Protein AF-R7MVC6-F1 (afdb_monomer_lite)

Organism: NCBI:txid1263087

Radius of gyration: 29.01 Å; chains: 1; bounding box: 68×26×77 Å

Foldseek 3Di:
DDAKDKDKDKDWDWDWDADPVRDIDIDTDIDIDIDIDHDDDWDKDKDKDKDWDADPPPRHTPDIDIDIDIDTNDPDVVVVVVVVVVVCVVCVVVVVVD

Structure (mmCIF, N/CA/C/O backbone):
data_AF-R7MVC6-F1
#
_entry.id   AF-R7MVC6-F1
#
loop_
_atom_site.group_PDB
_atom_site.id
_atom_site.type_symbol
_atom_site.label_atom_id
_atom_site.label_alt_id
_atom_site.label_comp_id
_atom_site.label_asym_id
_atom_site.label_entity_id
_atom_site.label_seq_id
_atom_site.pdbx_PDB_ins_code
_atom_site.Cartn_x
_atom_site.Cartn_y
_atom_site.Cartn_z
_atom_site.occupancy
_atom_site.B_iso_or_equiv
_atom_site.auth_seq_id
_atom_site.auth_comp_id
_atom_site.auth_asym_id
_atom_site.auth_atom_id
_atom_site.pdbx_PDB_model_num
ATOM 1 N N . MET A 1 1 ? -3.267 -5.950 -12.244 1.00 82.06 1 MET A N 1
ATOM 2 C CA . MET A 1 1 ? -2.663 -6.561 -13.433 1.00 82.06 1 MET A CA 1
ATOM 3 C C . MET A 1 1 ? -2.159 -5.460 -14.344 1.00 82.06 1 MET A C 1
ATOM 5 O O . MET A 1 1 ? -2.931 -4.562 -14.674 1.00 82.06 1 MET A O 1
ATOM 9 N N . VAL A 1 2 ? -0.873 -5.491 -14.670 1.00 85.69 2 VAL A N 1
ATOM 10 C CA . VAL A 1 2 ? -0.284 -4.677 -15.737 1.00 85.69 2 VAL A CA 1
ATOM 11 C C . VAL A 1 2 ? -0.132 -5.602 -16.943 1.00 85.69 2 VAL A C 1
ATOM 13 O O . VAL A 1 2 ? 0.512 -6.643 -16.791 1.00 85.69 2 VAL A O 1
ATOM 16 N N . PRO A 1 3 ? -0.761 -5.285 -18.091 1.00 91.25 3 PRO A N 1
ATOM 17 C CA . PRO A 1 3 ? -0.679 -6.136 -19.265 1.00 91.25 3 PRO A CA 1
ATOM 18 C C . PRO A 1 3 ? 0.730 -6.111 -19.867 1.00 91.25 3 PRO A C 1
ATOM 20 O O . PRO A 1 3 ? 1.467 -5.131 -19.711 1.00 91.25 3 PRO A O 1
ATOM 23 N N . ALA A 1 4 ? 1.078 -7.164 -20.596 1.00 93.88 4 ALA A N 1
ATOM 24 C CA . ALA A 1 4 ? 2.308 -7.264 -21.350 1.00 93.88 4 ALA A CA 1
ATOM 25 C C . ALA A 1 4 ? 2.401 -6.098 -22.336 1.00 93.88 4 ALA A C 1
ATOM 27 O O . ALA A 1 4 ? 1.447 -5.779 -23.053 1.00 93.88 4 ALA A O 1
ATOM 28 N N . HIS A 1 5 ? 3.551 -5.438 -22.353 1.00 93.81 5 HIS A N 1
ATOM 29 C CA . HIS A 1 5 ? 3.786 -4.273 -23.194 1.00 93.81 5 HIS A CA 1
ATOM 30 C C . HIS A 1 5 ? 5.269 -4.142 -23.536 1.00 93.81 5 HIS A C 1
ATOM 32 O O . HIS A 1 5 ? 6.125 -4.867 -23.031 1.00 93.81 5 HIS A O 1
ATOM 38 N N . THR A 1 6 ? 5.569 -3.219 -24.442 1.00 96.31 6 THR A N 1
ATOM 39 C CA . THR A 1 6 ? 6.939 -2.887 -24.824 1.00 96.31 6 THR A CA 1
ATOM 40 C C . THR A 1 6 ? 7.306 -1.536 -24.235 1.00 96.31 6 THR A C 1
ATOM 42 O O . THR A 1 6 ? 6.639 -0.539 -24.511 1.00 96.31 6 THR A O 1
ATOM 45 N N . GLU A 1 7 ? 8.379 -1.500 -23.452 1.00 95.00 7 GLU A N 1
ATOM 46 C CA . GLU A 1 7 ? 9.002 -0.263 -22.994 1.00 95.00 7 GLU A CA 1
ATOM 47 C C . GLU A 1 7 ? 10.165 0.102 -23.920 1.00 95.00 7 GLU A C 1
ATOM 49 O O . GLU A 1 7 ? 10.928 -0.758 -24.356 1.00 95.00 7 GLU A O 1
ATOM 54 N N . TRP A 1 8 ? 10.318 1.388 -24.228 1.00 95.38 8 TRP A N 1
ATOM 55 C CA . TRP A 1 8 ? 11.468 1.878 -24.985 1.00 95.38 8 TRP A CA 1
ATOM 56 C C . TRP A 1 8 ? 12.554 2.326 -24.016 1.00 95.38 8 TRP A C 1
ATOM 58 O O . TRP A 1 8 ? 12.348 3.271 -23.253 1.00 95.38 8 TRP A O 1
ATOM 68 N N . LYS A 1 9 ? 13.715 1.669 -24.062 1.00 93.94 9 LYS A N 1
ATOM 69 C CA . LYS A 1 9 ? 14.892 2.068 -23.286 1.00 93.94 9 LYS A CA 1
ATOM 70 C C . LYS A 1 9 ? 15.974 2.625 -24.192 1.00 93.94 9 LYS A C 1
ATOM 72 O O . LYS A 1 9 ? 16.067 2.286 -25.372 1.00 93.94 9 LYS A O 1
ATOM 77 N N . SER A 1 10 ? 16.809 3.473 -23.608 1.00 95.12 10 SER A N 1
ATOM 78 C CA . SER A 1 10 ? 17.962 4.059 -24.279 1.00 95.12 10 SER A CA 1
ATOM 79 C C . SER A 1 10 ? 19.241 3.592 -23.599 1.00 95.12 10 SER A C 1
ATOM 81 O O . SER A 1 10 ? 19.319 3.551 -22.370 1.00 95.12 10 SER A O 1
ATOM 83 N N . ARG A 1 11 ? 20.266 3.269 -24.386 1.00 93.44 11 ARG A N 1
ATOM 84 C CA . ARG A 1 11 ? 21.636 3.074 -23.891 1.00 93.44 11 ARG A CA 1
ATOM 85 C C . ARG A 1 11 ? 22.607 3.942 -24.676 1.00 93.44 11 ARG A C 1
ATOM 87 O O . ARG A 1 11 ? 22.375 4.229 -25.849 1.00 93.44 11 ARG A O 1
ATOM 94 N N . GLN A 1 12 ? 23.696 4.334 -24.026 1.00 95.88 12 GLN A N 1
ATOM 95 C CA . GLN A 1 12 ? 24.830 4.942 -24.711 1.00 95.88 12 GLN A CA 1
ATOM 96 C C . GLN A 1 12 ? 25.768 3.830 -25.168 1.00 95.88 12 GLN A C 1
ATOM 98 O O . GLN A 1 12 ? 26.156 2.981 -24.366 1.00 95.88 12 GLN A O 1
ATOM 103 N N . VAL A 1 13 ? 26.111 3.833 -26.450 1.00 93.31 13 VAL A N 1
ATOM 104 C CA . VAL A 1 13 ? 27.125 2.952 -27.027 1.00 93.31 13 VAL A CA 1
ATOM 105 C C . VAL A 1 13 ? 28.306 3.815 -27.426 1.00 93.31 13 VAL A C 1
ATOM 107 O O . VAL A 1 13 ? 28.144 4.798 -28.147 1.00 93.31 13 VAL A O 1
ATOM 110 N N . GLU A 1 14 ? 29.480 3.468 -26.912 1.00 94.44 14 GLU A N 1
ATOM 111 C CA . GLU A 1 14 ? 30.727 4.096 -27.324 1.00 94.44 14 GLU A CA 1
ATOM 112 C C . GLU A 1 14 ? 31.145 3.529 -28.681 1.00 94.44 14 GLU A C 1
ATOM 114 O O . GLU A 1 14 ? 31.315 2.318 -28.843 1.00 94.44 14 GLU A O 1
ATOM 119 N N . GLU A 1 15 ? 31.303 4.410 -29.660 1.00 93.75 15 GLU A N 1
ATOM 120 C CA . GLU A 1 15 ? 31.834 4.082 -30.973 1.00 93.75 15 GLU A CA 1
ATOM 121 C C . GLU A 1 15 ? 33.178 4.774 -31.172 1.00 93.75 15 GLU A C 1
ATOM 123 O O . GLU A 1 15 ? 33.397 5.909 -30.745 1.00 93.75 15 GLU A O 1
ATOM 128 N N . ASN A 1 16 ? 34.084 4.063 -31.837 1.00 94.44 16 ASN A N 1
ATOM 129 C CA . ASN A 1 16 ? 35.445 4.503 -32.081 1.00 94.44 16 ASN A CA 1
ATOM 130 C C . ASN A 1 16 ? 35.726 4.487 -33.583 1.00 94.44 16 ASN A C 1
ATOM 132 O O . ASN A 1 16 ? 35.435 3.495 -34.253 1.00 94.44 16 ASN A O 1
ATOM 136 N N . TYR A 1 17 ? 36.333 5.550 -34.105 1.00 91.44 17 TYR A N 1
ATOM 137 C CA . TYR A 1 17 ? 36.866 5.567 -35.466 1.00 91.44 17 TYR A CA 1
ATOM 138 C C . TYR A 1 17 ? 38.286 6.132 -35.491 1.00 91.44 17 TYR A C 1
ATOM 140 O O . TYR A 1 17 ? 38.671 6.931 -34.638 1.00 91.44 17 TYR A O 1
ATOM 148 N N . VAL A 1 18 ? 39.072 5.691 -36.471 1.00 92.31 18 VAL A N 1
ATOM 149 C CA . VAL A 1 18 ? 40.431 6.187 -36.709 1.00 92.31 18 VAL A CA 1
ATOM 150 C C . VAL A 1 18 ? 40.388 7.103 -37.925 1.00 92.31 18 VAL A C 1
ATOM 152 O O . VAL A 1 18 ? 39.837 6.727 -38.962 1.00 92.31 18 VAL A O 1
ATOM 155 N N . ASP A 1 19 ? 40.913 8.317 -37.791 1.00 91.50 19 ASP A N 1
ATOM 156 C CA . ASP A 1 19 ? 40.993 9.258 -38.906 1.00 91.50 19 ASP A CA 1
ATOM 157 C C . ASP A 1 19 ? 42.152 8.928 -39.867 1.00 91.50 19 ASP A C 1
ATOM 159 O O . ASP A 1 19 ? 42.909 7.972 -39.687 1.00 91.50 19 ASP A O 1
ATOM 163 N N . LYS A 1 20 ? 42.284 9.719 -40.935 1.00 90.44 20 LYS A N 1
ATOM 164 C CA . LYS A 1 20 ? 43.316 9.515 -41.966 1.00 90.44 20 LYS A CA 1
ATOM 165 C C . LYS A 1 20 ? 44.742 9.724 -41.443 1.00 90.44 20 LYS A C 1
ATOM 167 O O . LYS A 1 20 ? 45.675 9.228 -42.067 1.00 90.44 20 LYS A O 1
ATOM 172 N N . ASP A 1 21 ? 44.886 10.416 -40.316 1.00 93.69 21 ASP A N 1
ATOM 173 C CA . ASP A 1 21 ? 46.157 10.711 -39.659 1.00 93.69 21 ASP A CA 1
ATOM 174 C C . ASP A 1 21 ? 46.489 9.675 -38.564 1.00 93.69 21 ASP A C 1
ATOM 176 O O . ASP A 1 21 ? 47.495 9.795 -37.864 1.00 93.69 21 ASP A O 1
ATOM 180 N N . GLY A 1 22 ? 45.662 8.631 -38.417 1.00 91.12 22 GLY A N 1
ATOM 181 C CA . GLY A 1 22 ? 45.862 7.547 -37.456 1.00 91.12 22 GLY A CA 1
ATOM 182 C C . GLY A 1 22 ? 45.402 7.871 -36.033 1.00 91.12 22 GLY A C 1
ATOM 183 O O . GLY A 1 22 ? 45.689 7.102 -35.113 1.00 91.12 22 GLY A O 1
ATOM 184 N N . LYS A 1 23 ? 44.690 8.982 -35.814 1.00 93.75 23 LYS A N 1
ATOM 185 C CA . LYS A 1 23 ? 44.197 9.376 -34.492 1.00 93.75 23 LYS A CA 1
ATOM 186 C C . LYS A 1 23 ? 42.846 8.721 -34.200 1.00 93.75 23 LYS A C 1
ATOM 188 O O . LYS A 1 23 ? 41.931 8.748 -35.021 1.00 93.75 23 LYS A O 1
ATOM 193 N N . LEU A 1 24 ? 42.729 8.147 -33.001 1.00 93.38 24 LEU A N 1
ATOM 194 C CA . LEU A 1 24 ? 41.489 7.570 -32.488 1.00 93.38 24 LEU A CA 1
ATOM 195 C C . LEU A 1 24 ? 40.548 8.676 -32.001 1.00 93.38 24 LEU A C 1
ATOM 197 O O . LEU A 1 24 ? 40.951 9.547 -31.226 1.00 93.38 24 LEU A O 1
ATOM 201 N N . HIS A 1 25 ? 39.289 8.597 -32.411 1.00 93.06 25 HIS A N 1
ATOM 202 C CA . HIS A 1 25 ? 38.208 9.443 -31.923 1.00 93.06 25 HIS A CA 1
ATOM 203 C C . HIS A 1 25 ? 37.085 8.567 -31.383 1.00 93.06 25 HIS A C 1
ATOM 205 O O . HIS A 1 25 ? 36.647 7.632 -32.055 1.00 93.06 25 HIS A O 1
ATOM 211 N N . SER A 1 26 ? 36.612 8.910 -30.189 1.00 92.81 26 SER A N 1
ATOM 212 C CA . SER A 1 26 ? 35.529 8.219 -29.493 1.00 92.81 26 SER A CA 1
ATOM 213 C C . SER A 1 26 ? 34.328 9.148 -29.382 1.00 92.81 26 SER A C 1
ATOM 215 O O . SER A 1 26 ? 34.474 10.323 -29.034 1.00 92.81 26 SER A O 1
ATOM 217 N N . PHE A 1 27 ? 33.134 8.640 -29.667 1.00 91.81 27 PHE A N 1
ATOM 218 C CA . PHE A 1 27 ? 31.885 9.357 -29.428 1.00 91.81 27 PHE A CA 1
ATOM 219 C C . PHE A 1 27 ? 30.813 8.400 -28.911 1.00 91.81 27 PHE A C 1
ATOM 221 O O . PHE A 1 27 ? 30.875 7.192 -29.125 1.00 91.81 27 PHE A O 1
ATOM 228 N N . TYR A 1 28 ? 29.814 8.950 -28.226 1.00 94.38 28 TYR A N 1
ATOM 229 C CA . TYR A 1 28 ? 28.683 8.177 -27.729 1.00 94.38 28 TYR A CA 1
ATOM 230 C C . TYR A 1 28 ? 27.492 8.340 -28.667 1.00 94.38 28 TYR A C 1
ATOM 232 O O . TYR A 1 28 ? 27.059 9.461 -28.944 1.00 94.38 28 TYR A O 1
ATOM 240 N N . ARG A 1 29 ? 26.941 7.218 -29.133 1.00 94.38 29 ARG A N 1
ATOM 241 C CA . ARG A 1 29 ? 25.648 7.173 -29.814 1.00 94.38 29 ARG A CA 1
ATOM 242 C C . ARG A 1 29 ? 24.580 6.702 -28.837 1.00 94.38 29 ARG A C 1
ATOM 244 O O . ARG A 1 29 ? 24.739 5.684 -28.168 1.00 94.38 29 ARG A O 1
ATOM 251 N N . THR A 1 30 ? 23.452 7.406 -28.811 1.00 95.19 30 THR A N 1
ATOM 252 C CA . THR A 1 30 ? 22.251 6.923 -28.124 1.00 95.19 30 THR A CA 1
ATOM 253 C C . THR A 1 30 ? 21.532 5.911 -29.010 1.00 95.19 30 THR A C 1
ATOM 255 O O . THR A 1 30 ? 21.097 6.244 -30.111 1.00 95.19 30 THR A O 1
ATOM 258 N N . GLU A 1 31 ? 21.387 4.682 -28.529 1.00 94.88 31 GLU A N 1
ATOM 259 C CA . GLU A 1 31 ? 20.570 3.647 -29.160 1.00 94.88 31 GLU A CA 1
ATOM 260 C C . GLU A 1 31 ? 19.277 3.456 -28.376 1.00 94.88 31 GLU A C 1
ATOM 262 O O . GLU A 1 31 ? 19.318 3.240 -27.163 1.00 94.88 31 GLU A O 1
ATOM 267 N N . ASN A 1 32 ? 18.143 3.486 -29.077 1.00 95.50 32 ASN A N 1
ATOM 268 C CA . ASN A 1 32 ? 16.840 3.139 -28.518 1.00 95.50 32 ASN A CA 1
ATOM 269 C C . ASN A 1 32 ? 16.493 1.708 -28.915 1.00 95.50 32 ASN A C 1
ATOM 271 O O . ASN A 1 32 ? 16.547 1.369 -30.097 1.00 95.50 32 ASN A O 1
ATOM 275 N N . TYR A 1 33 ? 16.117 0.885 -27.946 1.00 93.12 33 TYR A N 1
ATOM 276 C CA . TYR A 1 33 ? 15.722 -0.496 -28.186 1.00 93.12 33 TYR A CA 1
ATOM 277 C C . TYR A 1 33 ? 14.436 -0.830 -27.421 1.00 93.12 33 TYR A C 1
ATOM 279 O O . TYR A 1 33 ? 14.216 -0.311 -26.321 1.00 93.12 33 TYR A O 1
ATOM 287 N N . PRO A 1 34 ? 13.565 -1.669 -28.007 1.00 95.94 34 PRO A N 1
ATOM 288 C CA . PRO A 1 34 ? 12.382 -2.157 -27.323 1.00 95.94 34 PRO A CA 1
ATOM 289 C C . PRO A 1 34 ? 12.770 -3.227 -26.298 1.00 95.94 34 PRO A C 1
ATOM 291 O O . PRO A 1 34 ? 13.524 -4.151 -26.605 1.00 95.94 34 PRO A O 1
ATOM 294 N N . GLU A 1 35 ? 12.214 -3.135 -25.098 1.00 96.25 35 GLU A N 1
ATOM 295 C CA . GLU A 1 35 ? 12.285 -4.165 -24.067 1.00 96.25 35 GLU A CA 1
ATOM 296 C C . GLU A 1 35 ? 10.881 -4.702 -23.794 1.00 96.25 35 GLU A C 1
ATOM 298 O O . GLU A 1 35 ? 9.933 -3.947 -23.574 1.00 96.25 35 GLU A O 1
ATOM 303 N N . TYR A 1 36 ? 10.737 -6.024 -23.854 1.00 95.06 36 TYR A N 1
ATOM 304 C CA . TYR A 1 36 ? 9.469 -6.685 -23.575 1.00 95.06 36 TYR A CA 1
ATOM 305 C C . TYR A 1 36 ? 9.263 -6.823 -22.066 1.00 95.06 36 TYR A C 1
ATOM 307 O O . TYR A 1 36 ? 10.072 -7.451 -21.382 1.00 95.06 36 TYR A O 1
ATOM 315 N N . VAL A 1 37 ? 8.150 -6.288 -21.569 1.00 93.94 37 VAL A N 1
ATOM 316 C CA . VAL A 1 37 ? 7.706 -6.442 -20.185 1.00 93.94 37 VAL A CA 1
ATOM 317 C C . VAL A 1 37 ? 6.547 -7.443 -20.167 1.00 93.94 37 VAL A C 1
ATOM 319 O O . VAL A 1 37 ? 5.509 -7.166 -20.772 1.00 93.94 37 VAL A O 1
ATOM 322 N N . PRO A 1 38 ? 6.694 -8.610 -19.511 1.00 93.69 38 PRO A N 1
ATOM 323 C CA . PRO A 1 38 ? 5.621 -9.594 -19.426 1.00 93.69 38 PRO A CA 1
ATOM 324 C C . PRO A 1 38 ? 4.470 -9.114 -18.531 1.00 93.69 38 PRO A C 1
ATOM 326 O O . PRO A 1 38 ? 4.635 -8.225 -17.686 1.00 93.69 38 PRO A O 1
ATOM 329 N N . ASP A 1 39 ? 3.311 -9.760 -18.692 1.00 94.56 39 ASP A N 1
ATOM 330 C CA . ASP A 1 39 ? 2.184 -9.621 -17.770 1.00 94.56 39 ASP A CA 1
ATOM 331 C C . ASP A 1 39 ? 2.653 -9.855 -16.334 1.00 94.56 39 ASP A C 1
ATOM 333 O O . ASP A 1 39 ? 3.321 -10.850 -16.035 1.00 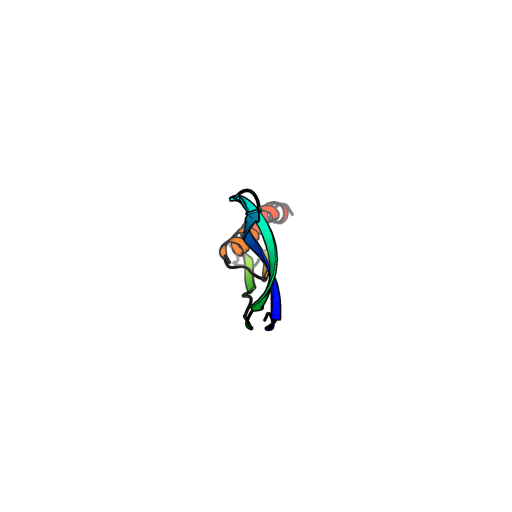94.56 39 ASP A O 1
ATOM 337 N N . HIS A 1 40 ? 2.284 -8.951 -15.432 1.00 87.94 40 HIS A N 1
ATOM 338 C CA . HIS A 1 40 ? 2.565 -9.133 -14.017 1.00 87.94 40 HIS A CA 1
ATOM 339 C C . HIS A 1 40 ? 1.491 -8.513 -13.131 1.00 87.94 40 HIS A C 1
ATOM 341 O O . HIS A 1 40 ? 0.783 -7.557 -13.481 1.00 87.94 40 HIS A O 1
ATOM 347 N N . ASP A 1 41 ? 1.391 -9.068 -11.931 1.00 86.56 41 ASP A N 1
ATOM 348 C CA . ASP A 1 41 ? 0.534 -8.530 -10.896 1.00 86.56 41 ASP A CA 1
ATOM 349 C C . ASP A 1 41 ? 1.253 -7.456 -10.096 1.00 86.56 41 ASP A C 1
ATOM 351 O O . ASP A 1 41 ? 2.383 -7.615 -9.639 1.00 86.56 41 ASP A O 1
ATOM 355 N N . VAL A 1 42 ? 0.545 -6.348 -9.903 1.00 82.75 42 VAL A N 1
ATOM 356 C CA . VAL A 1 42 ? 0.958 -5.290 -8.992 1.00 82.75 42 VAL A CA 1
ATOM 357 C C . VAL A 1 42 ? 0.199 -5.520 -7.691 1.00 82.75 42 VAL A C 1
ATOM 359 O O . VAL A 1 42 ? -1.027 -5.341 -7.678 1.00 82.75 42 VAL A O 1
ATOM 362 N N . PRO A 1 43 ? 0.877 -5.937 -6.607 1.00 78.62 43 PRO A N 1
ATOM 363 C CA . PRO A 1 43 ? 0.211 -6.164 -5.339 1.00 78.62 43 PRO A CA 1
ATOM 364 C C . PRO A 1 43 ? -0.370 -4.849 -4.817 1.00 78.62 43 PRO A C 1
ATOM 366 O O . PRO A 1 43 ? 0.212 -3.767 -4.960 1.00 78.62 43 PRO A O 1
ATOM 369 N N . TYR A 1 44 ? -1.537 -4.945 -4.191 1.00 82.00 44 TYR A N 1
ATOM 370 C CA . TYR A 1 44 ? -2.085 -3.869 -3.381 1.00 82.00 44 TYR A CA 1
ATOM 371 C C . TYR A 1 44 ? -2.269 -4.372 -1.958 1.00 82.00 44 TYR A C 1
ATOM 373 O O . TYR A 1 44 ? -2.517 -5.553 -1.719 1.00 82.00 44 TYR A O 1
ATOM 381 N N . VAL A 1 45 ? -2.165 -3.448 -1.014 1.00 85.25 45 VAL A N 1
ATOM 382 C CA . VAL A 1 45 ? -2.401 -3.719 0.399 1.00 85.25 45 VAL A CA 1
ATOM 383 C C . VAL A 1 45 ? -3.648 -2.964 0.825 1.00 85.25 45 VAL A C 1
ATOM 385 O O . VAL A 1 45 ? -3.793 -1.772 0.535 1.00 85.25 45 VAL A O 1
ATOM 388 N N . THR A 1 46 ? -4.525 -3.649 1.552 1.00 89.31 46 THR A N 1
ATOM 389 C CA . THR A 1 46 ? -5.623 -3.034 2.296 1.00 89.31 46 THR A CA 1
ATOM 390 C C . THR A 1 46 ? -5.460 -3.369 3.771 1.00 89.31 46 THR A C 1
ATOM 392 O O . THR 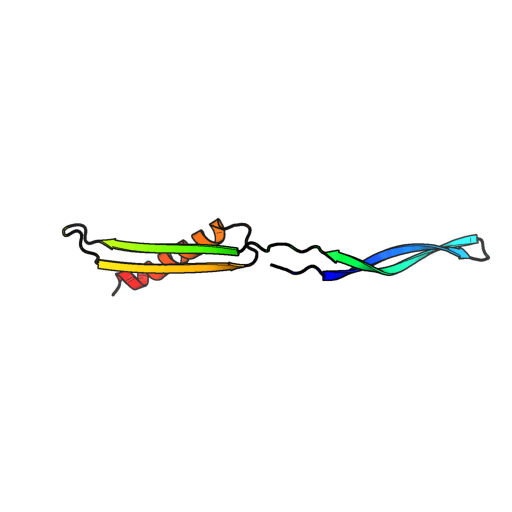A 1 46 ? -5.349 -4.537 4.129 1.00 89.31 46 THR A O 1
ATOM 395 N N . VAL A 1 47 ? -5.445 -2.343 4.621 1.00 89.12 47 VAL A N 1
ATOM 396 C CA . VAL A 1 47 ? -5.450 -2.486 6.081 1.00 89.12 47 VAL A CA 1
ATOM 397 C C . VAL A 1 47 ? -6.665 -1.741 6.610 1.00 89.12 47 VAL A C 1
ATOM 399 O O . VAL A 1 47 ? -6.825 -0.553 6.331 1.00 89.12 47 VAL A O 1
ATOM 402 N N . GLY A 1 48 ? -7.516 -2.447 7.347 1.00 90.94 48 GLY A N 1
ATOM 403 C CA . GLY A 1 48 ? -8.636 -1.876 8.086 1.00 90.94 48 GLY A CA 1
ATOM 404 C C . GLY A 1 48 ? -8.433 -2.093 9.577 1.00 90.94 48 GLY A C 1
ATOM 405 O O . GLY A 1 48 ? -8.041 -3.185 9.987 1.00 90.94 48 GLY A O 1
ATOM 406 N N . VAL A 1 49 ? -8.672 -1.056 10.378 1.00 91.25 49 VAL A N 1
ATOM 407 C CA . VAL A 1 49 ? -8.628 -1.135 11.842 1.00 91.25 49 VAL A CA 1
ATOM 408 C C . VAL A 1 49 ? -9.892 -0.507 12.410 1.00 91.25 49 VAL A C 1
ATOM 410 O O . VAL A 1 49 ? -10.290 0.582 11.995 1.00 91.25 49 VAL A O 1
ATOM 413 N N . GLN A 1 50 ? -10.483 -1.187 13.390 1.00 92.38 50 GLN A N 1
ATOM 414 C CA . GLN A 1 50 ? -11.585 -0.679 14.192 1.00 92.38 50 GLN A CA 1
ATOM 415 C C . GLN A 1 50 ? -11.118 -0.501 15.639 1.00 92.38 50 GLN A C 1
ATOM 417 O O . GLN A 1 50 ? -10.579 -1.423 16.249 1.00 92.38 50 GLN A O 1
ATOM 422 N N . PHE A 1 51 ? -11.356 0.682 16.189 1.00 89.56 51 PHE A N 1
ATOM 423 C CA . PHE A 1 51 ? -11.148 1.012 17.590 1.00 89.56 51 PHE A CA 1
ATOM 424 C C . PHE A 1 51 ? -12.498 1.136 18.280 1.00 89.56 51 PHE A C 1
ATOM 426 O O . PHE A 1 51 ? -13.423 1.749 17.747 1.00 89.56 51 PHE A O 1
ATOM 433 N N . GLN A 1 52 ? -12.613 0.562 19.470 1.00 92.00 52 GLN A N 1
ATOM 434 C CA . GLN A 1 52 ? -13.833 0.584 20.266 1.00 92.00 52 GLN A CA 1
ATOM 435 C C . GLN A 1 52 ? -13.486 0.969 21.700 1.00 92.00 52 GLN A C 1
ATOM 437 O O . GLN A 1 52 ? -12.535 0.444 22.278 1.00 92.00 52 GLN A O 1
ATOM 442 N N . TRP A 1 53 ? -14.269 1.882 22.267 1.00 88.25 53 TRP A N 1
ATOM 443 C CA . TRP A 1 53 ? -14.161 2.287 23.663 1.00 88.25 53 TRP A CA 1
ATOM 444 C C . TRP A 1 53 ? -15.357 1.753 24.421 1.00 88.25 53 TRP A C 1
ATOM 446 O O . TRP A 1 53 ? -16.498 1.964 24.012 1.00 88.25 53 TRP A O 1
ATOM 456 N N . PHE A 1 54 ? -15.095 1.102 25.545 1.00 93.81 54 PHE A N 1
ATOM 457 C CA . PHE A 1 54 ? -16.125 0.538 26.399 1.00 93.81 54 PHE A CA 1
ATOM 458 C C . PHE A 1 54 ? -16.085 1.198 27.771 1.00 93.81 54 PHE A C 1
ATOM 460 O O . PHE A 1 54 ? -15.012 1.453 28.320 1.00 93.81 54 PHE A O 1
ATOM 467 N N . ASP A 1 55 ? -17.260 1.455 28.335 1.00 91.88 55 ASP A N 1
ATOM 468 C CA . ASP A 1 55 ? -17.398 1.862 29.725 1.00 91.88 55 ASP A CA 1
ATOM 469 C C . ASP A 1 55 ? -16.970 0.692 30.615 1.00 91.88 55 ASP A C 1
ATOM 471 O O . ASP A 1 55 ? -17.496 -0.417 30.511 1.00 91.88 55 ASP A O 1
ATOM 475 N N . THR A 1 56 ? -16.005 0.926 31.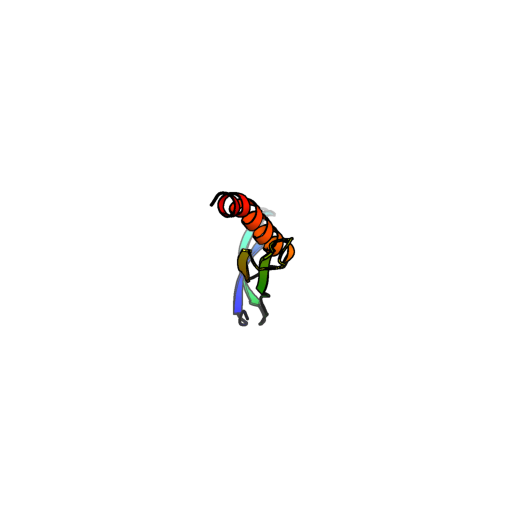499 1.00 93.62 56 THR A N 1
ATOM 476 C CA . THR A 1 56 ? -15.378 -0.147 32.282 1.00 93.62 56 THR A CA 1
ATOM 477 C C . THR A 1 56 ? -16.288 -0.731 33.360 1.00 93.62 56 THR A C 1
ATOM 479 O O . THR A 1 56 ? -16.035 -1.839 33.825 1.00 93.62 56 THR A O 1
ATOM 482 N N . LYS A 1 57 ? -17.345 -0.017 33.768 1.00 94.25 57 LYS A N 1
ATOM 483 C CA . LYS A 1 57 ? -18.275 -0.460 34.818 1.00 94.25 57 LYS A CA 1
ATOM 484 C C . LYS A 1 57 ? -19.439 -1.264 34.253 1.00 94.25 57 LYS A C 1
ATOM 486 O O . LYS A 1 57 ? -19.913 -2.197 34.891 1.00 94.25 57 LYS A O 1
ATOM 491 N N . THR A 1 58 ? -19.922 -0.872 33.082 1.00 94.62 58 THR A N 1
ATOM 492 C CA . THR A 1 58 ? -21.139 -1.403 32.458 1.00 94.62 58 THR A CA 1
ATOM 493 C C . THR A 1 58 ? -20.852 -2.277 31.242 1.00 94.62 58 THR A C 1
ATOM 495 O O . THR A 1 58 ? -21.752 -2.976 30.784 1.00 94.62 58 THR A O 1
ATOM 498 N N . GLY A 1 59 ? -19.630 -2.233 30.700 1.00 94.06 59 GLY A N 1
ATOM 499 C CA . GLY A 1 59 ? -19.239 -2.943 29.481 1.00 94.06 59 GLY A CA 1
ATOM 500 C C . GLY A 1 59 ? -19.902 -2.408 28.209 1.00 94.06 59 GLY A C 1
ATOM 501 O O . GLY A 1 59 ? -19.812 -3.040 27.160 1.00 94.06 59 GLY A O 1
ATOM 502 N N . LYS A 1 60 ? -20.601 -1.269 28.278 1.00 94.88 60 LYS A N 1
ATOM 503 C CA . LYS A 1 60 ? -21.306 -0.692 27.128 1.00 94.88 60 LYS A CA 1
ATOM 504 C C . LYS A 1 60 ? -20.336 0.022 26.194 1.00 94.88 60 LYS A C 1
ATOM 506 O O . LYS A 1 60 ? -19.411 0.682 26.656 1.00 94.88 60 LYS A O 1
ATOM 511 N N . LEU A 1 61 ? -20.579 -0.073 24.888 1.00 92.00 61 LEU A N 1
ATOM 512 C CA . LEU A 1 61 ? -19.846 0.697 23.885 1.00 92.00 61 LEU A CA 1
ATOM 513 C C . LEU A 1 61 ? -20.130 2.193 24.082 1.00 92.00 61 LEU A C 1
ATOM 515 O O . LEU A 1 61 ? -21.282 2.619 24.056 1.00 92.00 61 LEU A O 1
ATOM 519 N N . VAL A 1 62 ? -19.071 2.969 24.279 1.00 90.50 62 VAL A N 1
ATOM 520 C CA . VAL A 1 62 ? -19.107 4.425 24.473 1.00 90.50 62 VAL A CA 1
ATOM 521 C C . VAL A 1 62 ? -18.827 5.139 23.158 1.00 90.50 62 VAL A C 1
ATOM 523 O O . VAL A 1 62 ? -19.479 6.126 22.835 1.00 90.50 62 VAL A O 1
ATOM 526 N N . ALA A 1 63 ? -17.881 4.621 22.377 1.00 86.19 63 ALA A N 1
ATOM 527 C CA . ALA A 1 63 ? -17.513 5.173 21.082 1.00 86.19 63 ALA A CA 1
ATOM 528 C C . ALA A 1 63 ? -16.885 4.095 20.195 1.00 86.19 63 ALA A C 1
ATOM 530 O O . ALA A 1 63 ? -16.403 3.068 20.681 1.00 86.19 63 ALA A O 1
ATOM 531 N N . SER A 1 64 ? -16.839 4.349 18.890 1.00 88.56 64 SER A N 1
ATOM 532 C CA . SER A 1 64 ? -16.065 3.543 17.948 1.00 88.56 64 SER A CA 1
ATOM 533 C C . SER A 1 64 ? -15.483 4.413 16.838 1.00 88.56 64 SER A C 1
ATOM 535 O O . SER A 1 64 ? -16.013 5.482 16.536 1.00 88.56 64 SER A O 1
ATOM 537 N N . SER A 1 65 ? -14.374 3.970 16.255 1.00 86.06 65 SER A N 1
ATOM 538 C CA . SER A 1 65 ? -13.706 4.615 15.128 1.00 86.06 65 SER A CA 1
ATOM 539 C C . SER A 1 65 ? -13.195 3.549 14.169 1.00 86.06 65 SER A C 1
ATOM 541 O O . SER A 1 65 ? -12.723 2.501 14.602 1.00 86.06 65 SER A O 1
ATOM 543 N N . GLU A 1 66 ? -13.285 3.812 12.872 1.00 90.00 66 GLU A N 1
ATOM 544 C CA . GLU A 1 66 ? -12.821 2.911 11.822 1.00 90.00 66 GLU A CA 1
ATOM 545 C C . GLU A 1 66 ? -11.958 3.694 10.826 1.00 90.00 66 GLU A C 1
ATOM 547 O O . GLU A 1 66 ? -12.311 4.805 10.424 1.00 90.00 66 GLU A O 1
ATOM 552 N N . ASP A 1 67 ? -10.815 3.129 10.432 1.00 88.81 67 ASP A N 1
ATOM 553 C CA . ASP A 1 67 ? -9.987 3.648 9.337 1.00 88.81 67 ASP A CA 1
ATOM 554 C C . ASP A 1 67 ? -9.565 2.470 8.453 1.00 88.81 67 ASP A C 1
ATOM 556 O O . ASP A 1 67 ? -8.941 1.505 8.907 1.00 88.81 67 ASP A O 1
ATOM 560 N N . VAL A 1 68 ? -9.927 2.561 7.174 1.00 90.56 68 VAL A N 1
ATOM 561 C CA . VAL A 1 68 ? -9.573 1.590 6.143 1.00 90.56 68 VAL A CA 1
ATOM 562 C C . VAL A 1 68 ? -8.746 2.296 5.090 1.00 90.56 68 VAL A C 1
ATOM 564 O O . VAL A 1 68 ? -9.170 3.288 4.492 1.00 90.56 68 VAL A O 1
ATOM 567 N N . ARG A 1 69 ? -7.557 1.759 4.818 1.00 87.19 69 ARG A N 1
ATOM 568 C CA . ARG A 1 69 ? -6.650 2.310 3.815 1.00 87.19 69 ARG A CA 1
ATOM 569 C C . ARG A 1 69 ? -6.236 1.265 2.816 1.00 87.19 69 ARG A C 1
ATOM 571 O O . ARG A 1 69 ? -5.847 0.154 3.165 1.00 87.19 69 ARG A O 1
ATOM 578 N N . ARG A 1 70 ? -6.261 1.680 1.555 1.00 86.31 70 ARG A N 1
ATOM 579 C CA . ARG A 1 70 ? -5.762 0.918 0.421 1.00 86.31 70 ARG A CA 1
ATOM 580 C C . ARG A 1 70 ? -4.588 1.658 -0.197 1.00 86.31 70 ARG A C 1
ATOM 582 O O . ARG A 1 70 ? -4.666 2.867 -0.411 1.00 86.31 70 ARG A O 1
ATOM 589 N N . ARG A 1 71 ? -3.521 0.930 -0.514 1.00 81.62 71 ARG A N 1
ATOM 590 C CA . ARG A 1 71 ? -2.380 1.467 -1.253 1.00 81.62 71 ARG A CA 1
ATOM 591 C C . ARG A 1 71 ? -1.970 0.505 -2.359 1.00 81.62 71 ARG A C 1
ATOM 593 O O . ARG A 1 71 ? -1.789 -0.687 -2.120 1.00 81.62 71 ARG A O 1
ATOM 600 N N . ASN A 1 72 ? -1.868 1.045 -3.568 1.00 76.69 72 ASN A N 1
ATOM 601 C CA . ASN A 1 72 ? -1.384 0.315 -4.735 1.00 76.69 72 ASN A CA 1
ATOM 602 C C . ASN A 1 72 ? 0.148 0.294 -4.719 1.00 76.69 72 ASN A C 1
ATOM 604 O O . ASN A 1 72 ? 0.757 1.256 -4.243 1.00 76.69 72 ASN A O 1
ATOM 608 N N . SER A 1 73 ? 0.746 -0.772 -5.252 1.00 69.62 73 SER A N 1
ATOM 609 C CA . SER A 1 73 ? 2.203 -0.909 -5.384 1.00 69.62 73 SER A CA 1
ATOM 610 C C . SER A 1 73 ? 2.949 -0.761 -4.050 1.00 69.62 73 SER A C 1
ATOM 612 O O . SER A 1 73 ? 4.010 -0.145 -3.989 1.00 69.62 73 SER A O 1
ATOM 614 N N . GLU A 1 74 ? 2.371 -1.275 -2.960 1.00 71.31 74 GLU A N 1
ATOM 615 C CA . GLU A 1 74 ? 2.971 -1.224 -1.625 1.00 71.31 74 GLU A CA 1
ATOM 616 C C . GLU A 1 74 ? 3.569 -2.586 -1.266 1.00 71.31 74 GLU A C 1
ATOM 618 O O . GLU A 1 74 ? 2.855 -3.586 -1.234 1.00 71.31 74 GLU A O 1
ATOM 623 N N . SER A 1 75 ? 4.866 -2.614 -0.963 1.00 71.56 75 SER A N 1
ATOM 624 C CA . SER A 1 75 ? 5.576 -3.803 -0.475 1.00 71.56 75 SER A CA 1
ATOM 625 C C . SER A 1 75 ? 5.742 -3.814 1.049 1.00 71.56 75 SER A C 1
ATOM 627 O O . SER A 1 75 ? 6.132 -4.834 1.614 1.00 71.56 75 SER A O 1
ATOM 629 N N . ASN A 1 76 ? 5.418 -2.710 1.733 1.00 79.50 76 ASN A N 1
ATOM 630 C CA . ASN A 1 76 ? 5.537 -2.550 3.179 1.00 79.50 76 ASN A CA 1
ATOM 631 C C . ASN A 1 76 ? 4.177 -2.215 3.838 1.00 79.50 76 ASN A C 1
ATOM 633 O O . ASN A 1 76 ? 3.879 -1.041 4.116 1.00 79.50 76 ASN A O 1
ATOM 637 N N . PRO A 1 77 ? 3.351 -3.234 4.146 1.00 77.81 77 PRO A N 1
ATOM 638 C CA . PRO A 1 77 ? 2.036 -3.049 4.764 1.00 77.81 77 PRO A CA 1
ATOM 639 C C . PRO A 1 77 ? 2.099 -2.397 6.156 1.00 77.81 77 PRO A C 1
ATOM 641 O O . PRO A 1 77 ? 1.176 -1.673 6.538 1.00 77.81 77 PRO A O 1
ATOM 644 N N . SER A 1 78 ? 3.201 -2.568 6.893 1.00 84.00 78 SER A N 1
ATOM 645 C CA . SER A 1 78 ? 3.388 -1.986 8.230 1.00 84.00 78 SER A CA 1
ATOM 646 C C . SER A 1 78 ? 3.358 -0.457 8.211 1.00 84.00 78 SER A C 1
ATOM 648 O O . SER A 1 78 ? 2.870 0.170 9.149 1.00 84.00 78 SER A O 1
ATOM 650 N N . SER A 1 79 ? 3.806 0.167 7.117 1.00 84.75 79 SER A N 1
ATOM 651 C CA . SER A 1 79 ? 3.725 1.623 6.953 1.00 84.75 79 SER A CA 1
ATOM 652 C C . SER A 1 79 ? 2.278 2.133 6.872 1.00 84.75 79 SER A C 1
ATOM 654 O O . SER A 1 79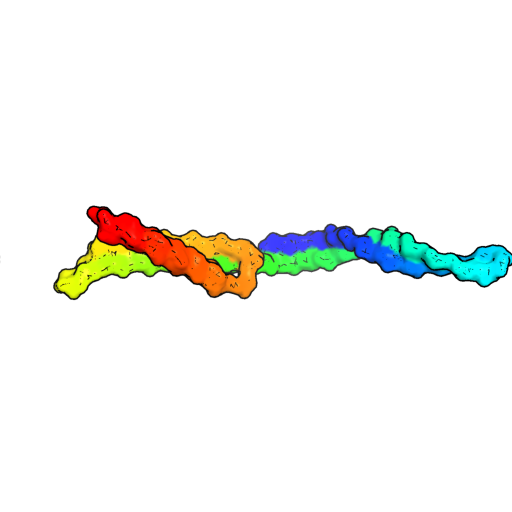 ? 1.969 3.220 7.366 1.00 84.75 79 SER A O 1
ATOM 656 N N . VAL A 1 80 ? 1.377 1.342 6.278 1.00 86.38 80 VAL A N 1
ATOM 657 C CA . VAL A 1 80 ? -0.053 1.661 6.162 1.00 86.38 80 VAL A CA 1
ATOM 658 C C . VAL A 1 80 ? -0.718 1.546 7.528 1.00 86.38 80 VAL A C 1
ATOM 660 O O . VAL A 1 80 ? -1.434 2.464 7.926 1.00 86.38 80 VAL A O 1
ATOM 663 N N . TYR A 1 81 ? -0.416 0.47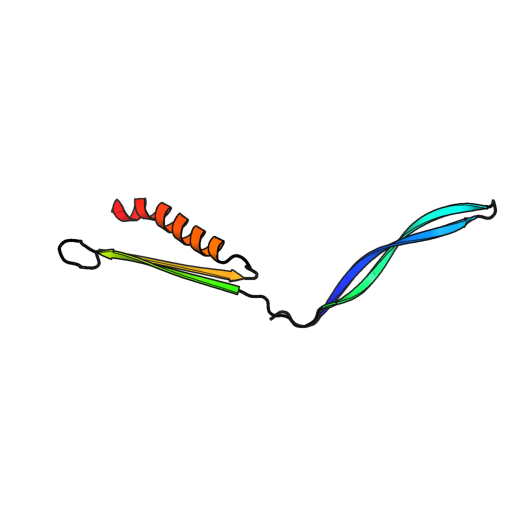5 8.265 1.00 87.19 81 TYR A N 1
ATOM 664 C CA . TYR A 1 81 ? -0.883 0.282 9.636 1.00 87.19 81 TYR A CA 1
ATOM 665 C C . TYR A 1 81 ? -0.434 1.421 10.562 1.00 87.19 81 TYR A C 1
ATOM 667 O O . TYR A 1 81 ? -1.276 2.069 11.180 1.00 87.19 81 TYR A O 1
ATOM 675 N N . ASN A 1 82 ? 0.861 1.754 10.589 1.00 89.94 82 ASN A N 1
ATOM 676 C CA . ASN A 1 82 ? 1.386 2.820 11.452 1.00 89.94 82 ASN A CA 1
ATOM 677 C C . ASN A 1 82 ? 0.698 4.168 11.192 1.00 89.94 82 ASN A C 1
ATOM 679 O O . ASN A 1 82 ? 0.357 4.880 12.127 1.00 89.94 82 ASN A O 1
ATOM 683 N N . ARG A 1 83 ? 0.390 4.491 9.931 1.00 87.12 83 ARG A N 1
ATOM 684 C CA . ARG A 1 83 ? -0.354 5.714 9.582 1.00 87.12 83 ARG A CA 1
ATOM 685 C C . ARG A 1 83 ? -1.806 5.722 10.060 1.00 87.12 83 ARG A C 1
ATOM 687 O O . ARG A 1 83 ? -2.361 6.808 10.255 1.00 87.12 83 ARG A O 1
ATOM 694 N N . ILE A 1 84 ? -2.442 4.555 10.156 1.00 90.56 84 ILE A N 1
ATOM 695 C CA . ILE A 1 84 ? -3.778 4.420 10.746 1.00 90.56 84 ILE A CA 1
ATOM 696 C C . ILE A 1 84 ? -3.681 4.697 12.249 1.00 90.56 84 ILE A C 1
ATOM 698 O O . ILE A 1 84 ? -4.406 5.554 12.750 1.00 90.56 84 ILE A O 1
ATOM 702 N N . ILE A 1 85 ? -2.717 4.073 12.934 1.00 90.06 85 ILE A N 1
ATOM 703 C CA . ILE A 1 85 ? -2.467 4.279 14.368 1.00 90.06 85 ILE A CA 1
ATOM 704 C C . ILE A 1 85 ? -2.112 5.743 14.687 1.00 90.06 85 ILE A C 1
ATOM 706 O O . ILE A 1 85 ? -2.696 6.342 15.588 1.00 90.06 85 ILE A O 1
ATOM 710 N N . ASP A 1 86 ? -1.217 6.366 13.920 1.00 90.56 86 ASP A N 1
ATOM 711 C CA . ASP A 1 86 ? -0.820 7.765 14.120 1.00 90.56 86 ASP A CA 1
ATOM 712 C C . ASP A 1 86 ? -2.002 8.726 13.973 1.00 90.56 86 ASP A C 1
ATOM 714 O O . ASP A 1 86 ? -2.138 9.685 14.737 1.00 90.56 86 ASP A O 1
ATOM 718 N N . ARG A 1 87 ? -2.868 8.493 12.975 1.00 86.50 87 ARG A N 1
ATOM 719 C CA . ARG A 1 87 ? -4.082 9.298 12.795 1.00 86.50 87 ARG A CA 1
ATOM 720 C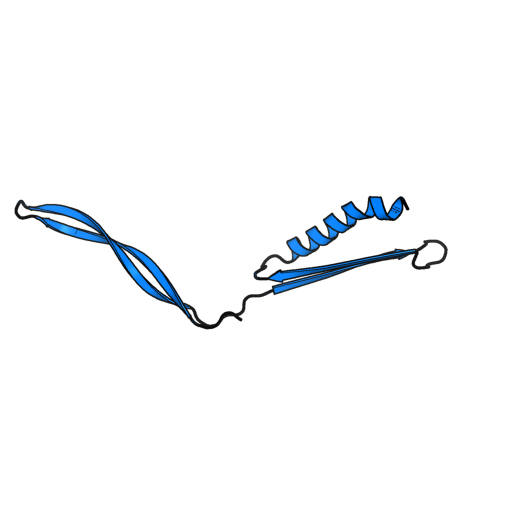 C . ARG A 1 87 ? -5.045 9.073 13.954 1.00 86.50 87 ARG A C 1
ATOM 722 O O . ARG A 1 87 ? -5.599 10.050 14.450 1.00 86.50 87 ARG A O 1
ATOM 729 N N . PHE A 1 88 ? -5.223 7.826 14.380 1.00 87.06 88 PHE A N 1
ATOM 730 C CA . PHE A 1 88 ? -6.048 7.500 15.534 1.00 87.06 88 PHE A CA 1
ATOM 731 C C . PHE A 1 88 ? -5.601 8.291 16.769 1.00 87.06 88 PHE A C 1
ATOM 733 O O . PHE A 1 88 ? -6.405 9.028 17.328 1.00 87.06 88 PHE A O 1
ATOM 740 N N . TYR A 1 89 ? -4.314 8.255 17.130 1.00 85.38 89 TYR A N 1
ATOM 741 C CA . TYR A 1 89 ? -3.803 9.007 18.282 1.00 85.38 89 TYR A CA 1
ATOM 742 C C . TYR A 1 89 ? -3.964 10.522 18.151 1.00 85.38 89 TYR A C 1
ATOM 744 O O . TYR A 1 89 ? -4.276 11.187 19.139 1.00 85.38 89 TYR A O 1
ATOM 752 N N . LYS A 1 90 ? -3.772 11.078 16.948 1.00 86.44 90 LYS A N 1
ATOM 753 C CA . LYS A 1 90 ? -3.995 12.510 16.698 1.00 86.44 90 LYS A CA 1
ATOM 754 C C . LYS A 1 90 ? -5.450 12.904 16.935 1.00 86.44 90 LYS A C 1
ATOM 756 O O . LYS A 1 90 ? -5.698 13.881 17.628 1.00 86.44 90 LYS A O 1
ATOM 761 N N . ASN A 1 91 ? -6.385 12.113 16.418 1.00 82.44 91 ASN A N 1
ATOM 762 C CA . ASN A 1 91 ? -7.818 12.396 16.502 1.00 82.44 91 ASN A CA 1
ATOM 763 C C . ASN A 1 91 ? -8.425 12.017 17.864 1.00 82.44 91 ASN A C 1
ATOM 765 O O . ASN A 1 91 ? -9.502 12.490 18.221 1.00 82.44 91 ASN A O 1
ATOM 769 N N . MET A 1 92 ? -7.753 11.159 18.636 1.00 76.88 92 MET A N 1
ATOM 770 C CA . MET A 1 92 ? -8.231 10.700 19.940 1.00 76.88 92 MET A CA 1
ATOM 771 C C . MET A 1 92 ? -8.406 11.857 20.931 1.00 76.88 92 MET A C 1
ATOM 773 O O . MET A 1 92 ? -9.351 11.832 21.714 1.00 76.88 92 MET A O 1
ATOM 777 N N . LYS A 1 93 ? -7.548 12.886 20.870 1.00 69.12 93 LYS A N 1
ATOM 778 C CA . LYS A 1 93 ? -7.680 14.089 21.709 1.00 69.12 93 LYS A CA 1
ATOM 779 C C . LYS A 1 93 ? -9.005 14.811 21.454 1.00 69.12 93 LYS A C 1
ATOM 781 O O . LYS A 1 93 ? -9.756 15.047 22.390 1.00 69.12 93 LYS A O 1
ATOM 786 N N . ASP A 1 94 ? -9.352 15.009 20.186 1.00 69.06 94 ASP A N 1
ATOM 787 C CA . ASP A 1 94 ? -10.591 15.689 19.783 1.00 69.06 94 ASP A CA 1
ATOM 788 C C . ASP A 1 94 ? -11.859 14.867 20.083 1.00 69.06 94 ASP A C 1
ATOM 790 O O . ASP A 1 94 ? -12.959 15.411 20.167 1.00 69.06 94 ASP A O 1
ATOM 794 N N . THR A 1 95 ? -11.719 13.542 20.202 1.00 62.16 95 THR A N 1
ATOM 795 C CA . THR A 1 95 ? -12.842 12.618 20.433 1.00 62.16 95 THR A CA 1
ATOM 796 C C . THR A 1 95 ? -13.198 12.511 21.921 1.00 62.16 95 THR A C 1
ATOM 798 O O . THR A 1 95 ? -14.352 12.261 22.245 1.00 62.16 95 THR A O 1
ATOM 801 N N . LEU A 1 96 ? -12.226 12.696 22.823 1.00 61.78 96 LEU A N 1
ATOM 802 C CA . LEU A 1 96 ? -12.418 12.602 24.278 1.00 61.78 96 LEU A CA 1
ATOM 803 C C . LEU A 1 96 ? -12.785 13.941 24.943 1.00 61.78 96 LEU A C 1
ATOM 805 O O . LEU A 1 96 ? -13.230 13.941 26.086 1.00 61.78 96 LEU A O 1
ATOM 809 N N . GLU A 1 97 ? -12.588 15.067 24.252 1.00 55.31 97 GLU A N 1
ATOM 810 C CA . GLU A 1 97 ? -12.890 16.420 24.753 1.00 55.31 97 GLU A CA 1
ATOM 811 C C . GLU A 1 97 ? -14.305 16.926 24.382 1.00 55.31 97 GLU A C 1
ATOM 813 O O . GLU A 1 97 ? -14.640 18.077 24.666 1.00 55.31 97 GLU A O 1
ATOM 818 N N . LYS A 1 98 ? -15.147 16.082 23.769 1.00 47.56 98 LYS A N 1
ATOM 819 C CA . LYS A 1 98 ? -16.574 16.342 23.497 1.00 47.56 98 LYS A CA 1
ATOM 820 C C . LYS A 1 98 ? -17.473 15.563 24.447 1.00 47.56 98 LYS A C 1
ATOM 822 O O . LYS A 1 98 ? -18.516 16.136 24.830 1.00 47.56 98 LYS A O 1
#

Sequence (98 aa):
MVPAHTEWKSRQVEENYVDKDGKLHSFYRTENYPEYVPDHDVPYVTVGVQFQWFDTKTGKLVASSEDVRRRNSESNPSSVYNRIIDRFYKNMKDTLEK

Secondary structure (DSSP, 8-state):
-BPPEEEEEEEEEEEEEE-TTS-EEEEEEEEEEEEEE--B---EEEEEEEEEEE-TTT--EEEEEEEEEEEET-S-HHHHHHHHHHHHHHHHHHHH--

pLDDT: mean 87.73, std 9.1, range [47.56, 96.31]